Protein AF-A0A3D0GNV5-F1 (afdb_monomer)

Foldseek 3Di:
DVVVVVVVVVVVVVCVVVVPVDDDDDPVDDDDDDADEADAADPPDPVSVRYHDNVRVVVVVVVCVVVPHDDDDPVVD

Secondary structure (DSSP, 8-state):
-HHHHHHHHHHHHHHHHH-TTSPPP-TTSPP-----EES---TT-TTGGGEE-HHHHHHHHHHHHHTTPPP--GGG-

Solvent-accessible surface area (backbone atoms only — not comparable to full-atom values): 5069 Å² total; per-residue (Å²): 111,69,67,59,52,54,49,51,52,51,51,52,51,48,49,65,74,66,38,82,85,59,82,79,82,64,85,93,52,89,82,88,82,87,83,81,40,80,35,71,75,52,89,90,48,91,59,37,93,51,36,38,36,56,71,60,48,51,54,51,52,49,50,40,64,73,68,76,54,81,88,77,58,81,94,76,110

pLDDT: mean 95.23, std 2.96, range [81.56, 98.5]

Radius of gyration: 20.29 Å; Cα contacts (8 Å, |Δi|>4): 34; chains: 1; bounding box: 50×48×36 Å

Mean predicted aligned error: 5.12 Å

Sequence (77 aa):
MIWWFLLGLAVIALSWRYQWWRQSVGYEHPRILMYHMVSDHRPGAKFNKLRVPQAEFERQIEYLATHGWRFAHVSEL

Structure (mmCIF, N/CA/C/O backbone):
data_AF-A0A3D0GNV5-F1
#
_entry.id   AF-A0A3D0GNV5-F1
#
loop_
_atom_site.group_PDB
_atom_site.id
_atom_site.type_symbol
_atom_site.label_atom_id
_atom_site.label_alt_id
_atom_site.label_comp_id
_atom_site.label_asym_id
_atom_site.label_entity_id
_atom_site.label_seq_id
_atom_site.pdbx_PDB_ins_code
_atom_site.Cartn_x
_atom_site.Cartn_y
_atom_site.Cartn_z
_atom_site.occupancy
_atom_site.B_iso_or_equiv
_atom_site.auth_seq_id
_atom_site.auth_comp_id
_atom_site.auth_asym_id
_atom_site.auth_atom_id
_atom_site.pdbx_PDB_model_num
ATOM 1 N N . MET A 1 1 ? 32.768 30.005 0.515 1.00 81.56 1 MET A N 1
ATOM 2 C CA . MET A 1 1 ? 33.163 28.579 0.625 1.00 81.56 1 MET A CA 1
ATOM 3 C C . MET A 1 1 ? 32.199 27.790 1.508 1.00 81.56 1 MET A C 1
ATOM 5 O O . MET A 1 1 ? 31.653 26.812 1.022 1.00 81.56 1 MET A O 1
ATOM 9 N N . ILE A 1 2 ? 31.902 28.234 2.737 1.00 94.31 2 ILE A N 1
ATOM 10 C CA . ILE A 1 2 ? 30.981 27.515 3.643 1.00 94.31 2 ILE A CA 1
ATOM 11 C C . ILE A 1 2 ? 29.547 27.362 3.104 1.00 94.31 2 ILE A C 1
ATOM 13 O O . ILE A 1 2 ? 28.967 26.290 3.206 1.00 94.31 2 ILE A O 1
ATOM 17 N N . TRP A 1 3 ? 29.004 28.381 2.432 1.00 95.06 3 TRP A N 1
ATOM 18 C CA . TRP A 1 3 ? 27.665 28.312 1.830 1.00 95.06 3 TRP A CA 1
ATOM 19 C C . TRP A 1 3 ? 27.550 27.269 0.716 1.00 95.06 3 TRP A C 1
ATOM 21 O O . TRP A 1 3 ? 26.559 26.553 0.646 1.00 95.06 3 TRP A O 1
ATOM 31 N N . TRP A 1 4 ? 28.589 27.130 -0.110 1.00 96.75 4 TRP A N 1
ATOM 32 C CA . TRP A 1 4 ? 28.650 26.096 -1.146 1.00 96.75 4 TRP A CA 1
ATOM 33 C C . TRP A 1 4 ? 28.723 24.696 -0.548 1.00 96.75 4 TRP A C 1
ATOM 35 O O . TRP A 1 4 ? 28.084 23.778 -1.051 1.00 96.75 4 TRP A O 1
ATOM 45 N N . PHE A 1 5 ? 29.455 24.546 0.556 1.00 97.06 5 PHE A N 1
ATOM 46 C CA . PHE A 1 5 ? 29.514 23.290 1.291 1.00 97.06 5 PHE A CA 1
ATOM 47 C C . PHE A 1 5 ? 28.147 22.915 1.881 1.00 97.06 5 PHE A C 1
ATOM 49 O O . PHE A 1 5 ? 27.678 21.797 1.683 1.00 97.06 5 PHE A O 1
ATOM 56 N N . LEU A 1 6 ? 27.463 23.863 2.530 1.00 97.75 6 LEU A N 1
ATOM 57 C CA . LEU A 1 6 ? 26.116 23.6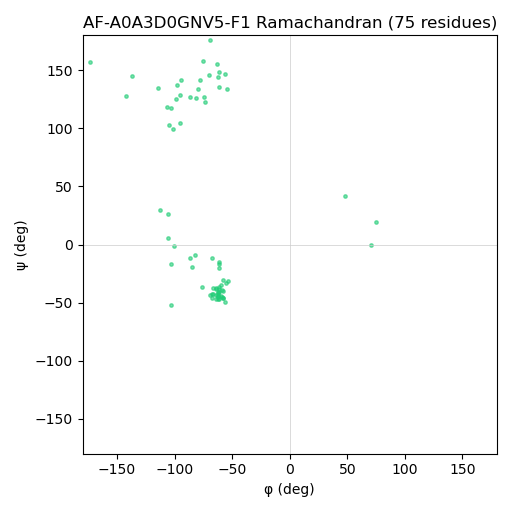51 3.068 1.00 97.75 6 LEU A CA 1
ATOM 58 C C . LEU A 1 6 ? 25.095 23.334 1.968 1.00 97.75 6 LEU A C 1
ATOM 60 O O . LEU A 1 6 ? 24.273 22.436 2.139 1.00 97.75 6 LEU A O 1
ATOM 64 N N .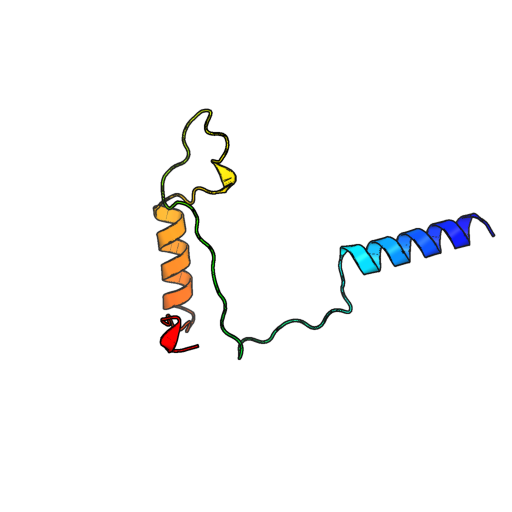 LEU A 1 7 ? 25.176 24.019 0.825 1.00 97.62 7 LEU A N 1
ATOM 65 C CA . LEU A 1 7 ? 24.333 23.728 -0.333 1.00 97.62 7 LEU A CA 1
ATOM 66 C C . LEU A 1 7 ? 24.591 22.314 -0.870 1.00 97.62 7 LEU A C 1
ATOM 68 O O . LEU A 1 7 ? 23.642 21.578 -1.122 1.00 97.62 7 LEU A O 1
ATOM 72 N N . GLY A 1 8 ? 25.858 21.911 -0.993 1.00 97.38 8 GLY A N 1
ATOM 73 C CA . GLY A 1 8 ? 26.227 20.557 -1.405 1.00 97.38 8 GLY A CA 1
ATOM 74 C C . GLY A 1 8 ? 25.658 19.491 -0.466 1.00 97.38 8 GLY A C 1
ATOM 75 O O . GLY A 1 8 ? 25.049 18.527 -0.929 1.00 97.38 8 GLY A O 1
ATOM 76 N N . LEU A 1 9 ? 25.766 19.699 0.850 1.00 97.81 9 LEU A N 1
ATOM 77 C CA . LEU A 1 9 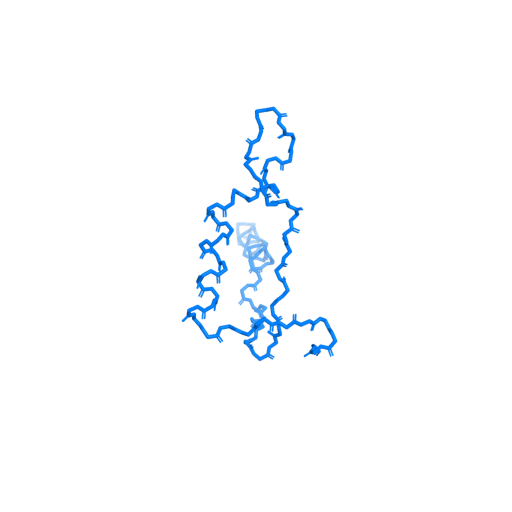? 25.165 18.806 1.845 1.00 97.81 9 LEU A CA 1
ATOM 78 C C . LEU A 1 9 ? 23.639 18.750 1.731 1.00 97.81 9 LEU A C 1
ATOM 80 O O . LEU A 1 9 ? 23.067 17.663 1.802 1.00 97.81 9 LEU A O 1
ATOM 84 N N . ALA A 1 10 ? 22.977 19.888 1.513 1.00 97.50 10 ALA A N 1
ATOM 85 C CA . ALA A 1 10 ? 21.532 19.930 1.319 1.00 97.50 10 ALA A CA 1
ATOM 86 C C . ALA A 1 10 ? 21.105 19.140 0.071 1.00 97.50 10 ALA A C 1
ATOM 88 O O . ALA A 1 10 ? 20.166 18.350 0.136 1.00 97.50 10 ALA A O 1
ATOM 89 N N . VAL A 1 11 ? 21.822 19.284 -1.048 1.00 97.12 11 VAL A N 1
ATOM 90 C CA . VAL A 1 11 ? 21.544 18.535 -2.284 1.00 97.12 11 VAL A CA 1
ATOM 91 C C . VAL A 1 11 ? 21.746 17.034 -2.082 1.00 97.12 11 VAL A C 1
ATOM 93 O O . VAL A 1 11 ? 20.896 16.249 -2.499 1.00 97.12 11 VAL A O 1
ATOM 96 N N . ILE A 1 12 ? 22.823 16.620 -1.407 1.00 97.06 12 ILE A N 1
ATOM 97 C CA . ILE A 1 12 ? 23.064 15.204 -1.089 1.00 97.06 12 ILE A CA 1
ATOM 98 C C . ILE A 1 12 ? 21.944 14.660 -0.193 1.00 97.06 12 ILE A C 1
ATOM 100 O O . ILE A 1 12 ? 21.403 13.591 -0.474 1.00 97.06 12 ILE A O 1
ATOM 104 N N . ALA A 1 13 ? 21.542 15.406 0.840 1.00 97.44 13 ALA A N 1
ATOM 105 C CA . ALA A 1 13 ? 20.455 15.014 1.733 1.00 97.44 13 ALA A CA 1
ATOM 106 C C . ALA A 1 13 ? 19.117 14.869 0.988 1.00 97.44 13 ALA A C 1
ATOM 108 O O . ALA A 1 13 ? 18.385 13.906 1.216 1.00 97.44 13 ALA A O 1
ATOM 109 N N . LEU A 1 14 ? 18.811 15.779 0.059 1.00 97.31 14 LEU A N 1
ATOM 110 C CA . LEU A 1 14 ? 17.614 15.702 -0.781 1.00 97.31 14 LEU A CA 1
ATOM 111 C C . LEU A 1 14 ? 17.676 14.514 -1.751 1.00 97.31 14 LEU A C 1
ATOM 113 O O . LEU A 1 14 ? 16.722 13.739 -1.827 1.00 97.31 14 LEU A O 1
ATOM 117 N N . SER A 1 15 ? 18.808 14.320 -2.430 1.00 96.50 15 SER A N 1
ATOM 118 C CA . SER A 1 15 ? 19.030 13.180 -3.327 1.00 96.50 15 SER A CA 1
ATOM 119 C C . SER A 1 15 ? 18.864 11.847 -2.589 1.00 96.50 15 SER A C 1
ATOM 121 O O . SER A 1 15 ? 18.220 10.929 -3.098 1.00 96.50 15 SER A O 1
ATOM 123 N N . TRP A 1 16 ? 19.348 11.749 -1.346 1.00 96.12 16 TRP A N 1
ATOM 124 C CA . TRP A 1 16 ? 19.143 10.568 -0.503 1.00 96.12 16 TRP A CA 1
ATOM 125 C C . TRP A 1 16 ? 17.684 10.423 -0.053 1.00 96.12 16 TRP A C 1
ATOM 127 O O . TRP A 1 16 ? 17.134 9.324 -0.086 1.00 96.12 16 TRP A O 1
ATOM 137 N N . ARG A 1 17 ? 17.024 11.508 0.370 1.00 95.81 17 ARG A N 1
ATOM 138 C CA . ARG A 1 17 ? 15.645 11.474 0.888 1.00 95.81 17 ARG A CA 1
ATOM 139 C C . ARG A 1 17 ? 14.623 11.039 -0.158 1.00 95.81 17 ARG A C 1
ATOM 141 O O . ARG A 1 17 ? 13.644 10.378 0.202 1.00 95.81 17 ARG A O 1
ATOM 148 N N . TYR A 1 18 ? 14.817 11.459 -1.405 1.00 94.69 18 TYR A N 1
ATOM 149 C CA . TYR A 1 18 ? 13.877 11.207 -2.497 1.00 94.69 18 TYR A CA 1
ATOM 150 C C . TYR A 1 18 ? 14.328 10.096 -3.441 1.00 94.69 18 TYR A C 1
ATOM 152 O O . TYR A 1 18 ? 13.493 9.567 -4.164 1.00 94.69 18 TYR A O 1
ATOM 160 N N . GLN A 1 19 ? 15.611 9.717 -3.408 1.00 94.88 19 GLN A N 1
ATOM 161 C CA . GLN A 1 19 ? 16.176 8.609 -4.184 1.00 94.88 19 GLN A CA 1
ATOM 162 C C . GLN A 1 19 ? 15.761 8.647 -5.660 1.00 94.88 19 GLN A C 1
ATOM 164 O O . GLN A 1 19 ? 15.450 7.612 -6.237 1.00 94.88 19 GLN A O 1
ATOM 169 N N . TRP A 1 20 ? 15.757 9.827 -6.295 1.00 92.88 20 TRP A N 1
ATOM 170 C CA . TRP A 1 20 ? 15.317 9.977 -7.694 1.00 92.88 20 TRP A CA 1
ATOM 171 C C . TRP A 1 20 ? 16.161 9.168 -8.694 1.00 92.88 20 TRP A C 1
ATOM 173 O O . TRP A 1 20 ? 15.767 8.989 -9.839 1.00 92.88 20 TRP A O 1
ATOM 183 N N . TRP A 1 21 ? 17.336 8.699 -8.266 1.00 92.62 21 TRP A N 1
ATOM 184 C CA . TRP A 1 21 ? 18.259 7.862 -9.030 1.00 92.62 21 TRP A CA 1
ATOM 185 C C . TRP A 1 21 ? 17.936 6.368 -8.905 1.00 92.62 21 TRP A C 1
ATOM 187 O O . TRP A 1 21 ? 18.497 5.554 -9.637 1.00 92.62 2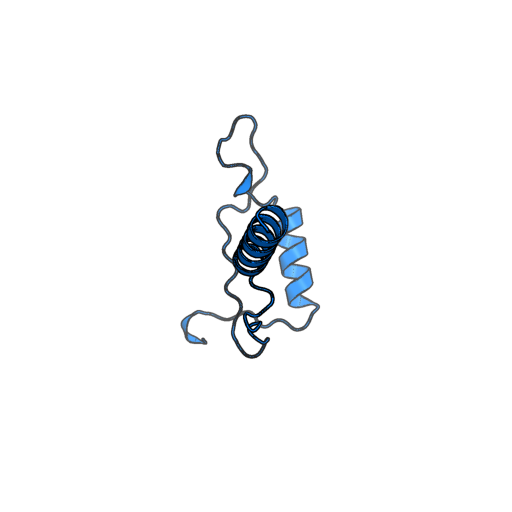1 TRP A O 1
ATOM 197 N N . ARG A 1 22 ? 17.060 5.981 -7.969 1.00 92.94 22 ARG A N 1
ATOM 198 C CA . ARG A 1 22 ? 16.654 4.592 -7.777 1.00 92.94 22 ARG A CA 1
ATOM 199 C C . ARG A 1 22 ? 15.700 4.194 -8.897 1.00 92.94 22 ARG A C 1
ATOM 201 O O . ARG A 1 22 ? 14.694 4.857 -9.131 1.00 92.94 22 ARG A O 1
ATOM 208 N N . GLN A 1 23 ? 16.015 3.090 -9.567 1.00 91.31 23 GLN A N 1
ATOM 209 C CA . GLN A 1 23 ? 15.169 2.550 -10.625 1.00 91.31 23 GLN A CA 1
ATOM 210 C C . GLN A 1 23 ? 13.790 2.179 -10.069 1.00 91.31 23 GLN A C 1
ATOM 212 O O . GLN A 1 23 ? 13.677 1.579 -8.994 1.00 91.31 23 GLN A O 1
ATOM 217 N N . SER A 1 24 ? 12.740 2.549 -10.801 1.00 91.12 24 SER A N 1
ATOM 218 C CA . SER A 1 24 ? 11.389 2.074 -10.525 1.00 91.12 24 SER A CA 1
ATOM 219 C C . SER A 1 24 ? 11.281 0.592 -10.882 1.00 91.12 24 SER A C 1
ATOM 221 O O . SER A 1 24 ? 11.910 0.111 -11.821 1.00 91.12 24 SER A O 1
ATOM 223 N N . VAL A 1 25 ? 10.477 -0.143 -10.117 1.00 92.12 25 VAL A N 1
ATOM 224 C CA . VAL A 1 25 ? 10.167 -1.542 -10.426 1.00 92.12 25 VAL A CA 1
ATOM 225 C C . VAL A 1 25 ? 9.063 -1.547 -11.477 1.00 92.12 25 VAL A C 1
ATOM 227 O O . VAL A 1 25 ? 8.017 -0.930 -11.254 1.00 92.12 25 VAL A O 1
ATOM 230 N N . GLY A 1 26 ? 9.264 -2.228 -12.603 1.00 93.50 26 GLY A N 1
ATOM 231 C CA . GLY A 1 26 ? 8.251 -2.322 -13.651 1.00 93.50 26 GLY A CA 1
ATOM 232 C C . GLY A 1 26 ? 7.042 -3.171 -13.242 1.00 93.50 26 GLY A C 1
ATOM 233 O O . GLY A 1 26 ? 6.966 -3.694 -12.121 1.00 93.50 26 GLY A O 1
ATOM 234 N N . TYR A 1 27 ? 6.040 -3.227 -14.118 1.00 92.19 27 TYR A N 1
ATOM 235 C CA . TYR A 1 27 ? 4.767 -3.922 -13.874 1.00 92.19 27 TYR A CA 1
ATOM 236 C C . TYR A 1 27 ? 4.833 -5.430 -14.143 1.00 92.19 27 TYR A C 1
ATOM 238 O O . TYR A 1 27 ? 3.922 -6.156 -13.764 1.00 92.19 27 TYR A O 1
ATOM 246 N N . GLU A 1 28 ? 5.928 -5.905 -14.730 1.00 91.06 28 GLU A N 1
ATOM 247 C CA . GLU A 1 28 ? 6.276 -7.320 -14.862 1.00 91.06 28 GLU A CA 1
ATOM 248 C C . GLU A 1 28 ? 6.457 -8.019 -13.505 1.00 91.06 28 GLU A C 1
ATOM 250 O O . GLU A 1 28 ? 6.347 -9.239 -13.414 1.00 91.06 28 GLU A O 1
ATOM 255 N N . HIS A 1 29 ? 6.692 -7.251 -12.438 1.00 93.38 29 HIS A N 1
ATOM 256 C CA . HIS A 1 29 ? 6.790 -7.762 -11.077 1.00 93.38 29 HIS A CA 1
ATOM 257 C C . HIS A 1 29 ? 5.472 -7.584 -10.308 1.00 93.38 29 HIS A C 1
ATOM 259 O O . HIS A 1 29 ? 4.890 -6.489 -10.335 1.00 93.38 29 HIS A O 1
ATOM 265 N N . P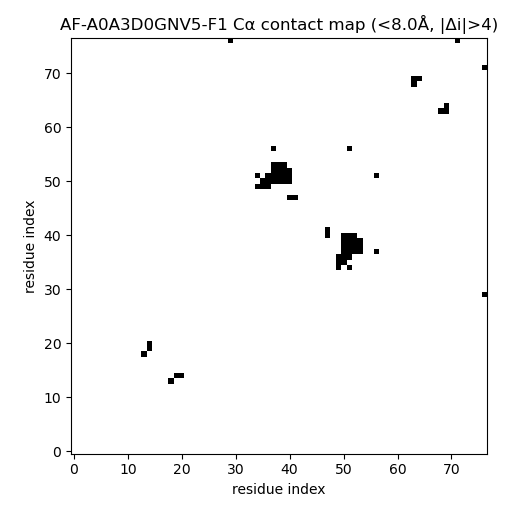RO A 1 30 ? 5.029 -8.600 -9.540 1.00 94.44 30 PRO A N 1
ATOM 266 C CA . PRO A 1 30 ? 3.774 -8.538 -8.801 1.00 94.44 30 PRO A CA 1
ATOM 267 C C . PRO A 1 30 ? 3.768 -7.414 -7.758 1.00 94.44 30 PRO A C 1
ATOM 269 O O . PRO A 1 30 ? 4.793 -7.063 -7.165 1.00 94.44 30 PRO A O 1
ATOM 272 N N . ARG A 1 31 ? 2.584 -6.843 -7.511 1.00 94.88 31 ARG A N 1
ATOM 273 C CA . ARG A 1 31 ? 2.356 -5.840 -6.463 1.00 94.88 31 ARG A CA 1
ATOM 274 C C . ARG A 1 31 ? 1.668 -6.497 -5.276 1.00 94.88 31 ARG A C 1
ATOM 276 O O . ARG A 1 31 ? 0.544 -6.970 -5.393 1.00 94.88 31 ARG A O 1
ATOM 283 N N . ILE A 1 32 ? 2.339 -6.496 -4.129 1.00 95.19 32 ILE A N 1
ATOM 284 C CA . ILE A 1 32 ? 1.790 -7.028 -2.881 1.00 95.19 32 ILE A CA 1
ATOM 285 C C . ILE A 1 32 ? 1.187 -5.861 -2.099 1.00 95.19 32 ILE A C 1
ATOM 287 O O . ILE A 1 32 ? 1.910 -5.037 -1.538 1.00 95.19 32 ILE A O 1
ATOM 291 N N . LEU A 1 33 ? -0.144 -5.767 -2.093 1.00 95.56 33 LEU A N 1
ATOM 292 C CA . LEU A 1 33 ? -0.876 -4.756 -1.331 1.00 95.56 33 LEU A CA 1
ATOM 293 C C . LEU A 1 33 ? -1.124 -5.263 0.093 1.00 95.56 33 LEU A C 1
ATOM 295 O O . LEU A 1 33 ? -1.664 -6.350 0.287 1.00 95.56 33 LEU A O 1
ATOM 299 N N . MET A 1 34 ? -0.735 -4.473 1.094 1.00 96.44 34 MET A N 1
ATOM 300 C CA . MET A 1 34 ? -0.852 -4.847 2.504 1.00 96.44 34 MET A CA 1
ATOM 301 C C . MET A 1 34 ? -2.003 -4.097 3.175 1.00 96.44 34 MET A C 1
ATOM 303 O O . MET A 1 34 ? -1.871 -2.932 3.555 1.00 96.44 34 MET A O 1
ATOM 307 N N . TYR A 1 35 ? -3.117 -4.794 3.372 1.00 97.06 35 TYR A N 1
ATOM 308 C CA . TYR A 1 35 ? -4.241 -4.313 4.170 1.00 97.06 35 TYR A CA 1
ATOM 309 C C . TYR A 1 35 ? -4.126 -4.818 5.605 1.00 97.06 35 TYR A C 1
ATOM 311 O O . TYR A 1 35 ? -3.736 -5.958 5.840 1.00 97.06 35 TYR A O 1
ATOM 319 N N . HIS A 1 36 ? -4.483 -3.968 6.568 1.00 96.50 36 HIS A N 1
ATOM 320 C CA . HIS A 1 36 ? -4.493 -4.350 7.983 1.00 96.50 36 HIS A CA 1
ATOM 321 C C . HIS A 1 36 ? -5.916 -4.604 8.474 1.00 96.50 36 HIS A C 1
ATOM 323 O O . HIS A 1 36 ? -6.195 -5.640 9.068 1.00 96.50 36 HIS A O 1
ATOM 329 N N . MET A 1 37 ? -6.821 -3.648 8.253 1.00 96.62 37 MET A N 1
ATOM 330 C CA . MET A 1 37 ? -8.212 -3.737 8.689 1.00 96.62 37 MET A CA 1
ATOM 331 C C . MET A 1 37 ? -9.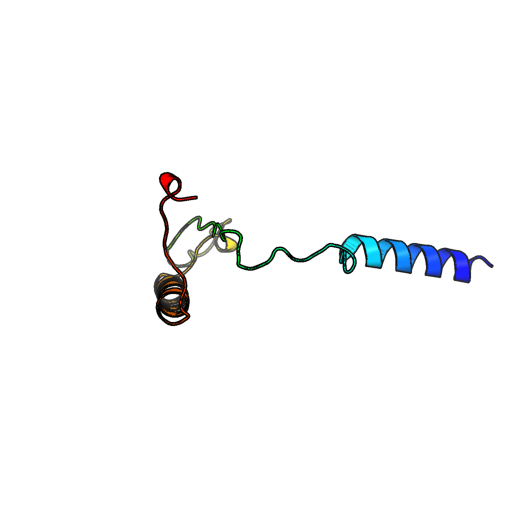125 -3.123 7.629 1.00 96.62 37 MET A C 1
ATOM 333 O O . MET A 1 37 ? -8.927 -1.968 7.257 1.00 96.62 37 MET A O 1
ATOM 337 N N . VAL A 1 38 ? -10.149 -3.862 7.200 1.00 97.06 38 VAL A N 1
ATOM 338 C CA . VAL A 1 38 ? -11.256 -3.332 6.390 1.00 97.06 38 VAL A CA 1
ATOM 339 C C . VAL A 1 38 ? -12.446 -3.123 7.320 1.00 97.06 38 VAL A C 1
ATOM 341 O O . VAL A 1 38 ? -13.084 -4.075 7.760 1.00 97.06 38 VAL A O 1
ATOM 344 N N . SER A 1 39 ? -12.645 -1.880 7.745 1.00 96.00 39 SER A N 1
ATOM 345 C CA . SER A 1 39 ? -13.646 -1.474 8.735 1.00 96.00 39 SER A CA 1
ATOM 346 C C . SER A 1 39 ? -13.674 0.045 8.848 1.00 96.00 39 SER A C 1
ATOM 348 O O . SER A 1 39 ? -12.636 0.681 8.654 1.00 96.00 39 SER A O 1
ATOM 350 N N . ASP A 1 40 ? -14.784 0.610 9.309 1.00 96.25 40 ASP A N 1
ATOM 351 C CA . ASP A 1 40 ? -14.854 2.042 9.593 1.00 96.25 40 ASP A CA 1
ATOM 352 C C . ASP A 1 40 ? -13.897 2.488 10.705 1.00 96.25 40 ASP A C 1
ATOM 354 O O . ASP A 1 40 ? -13.498 1.732 11.604 1.00 96.25 40 ASP A O 1
ATOM 358 N N . HIS A 1 41 ? -13.541 3.769 10.646 1.00 95.75 41 HIS A N 1
ATOM 359 C CA . HIS A 1 41 ? -12.786 4.430 11.698 1.00 95.75 41 HI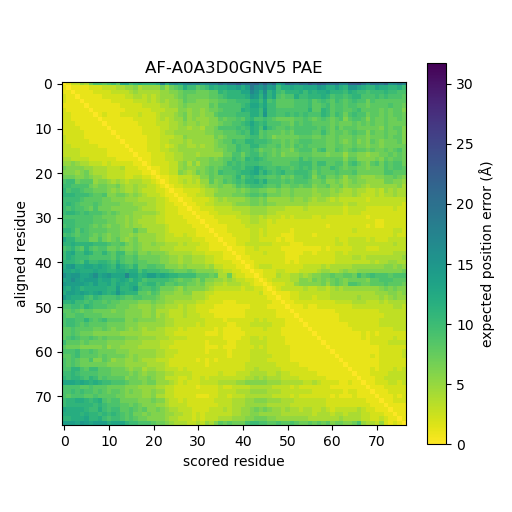S A CA 1
ATOM 360 C C . HIS A 1 41 ? -13.572 4.451 13.010 1.00 95.75 41 HIS A C 1
ATOM 362 O O . HIS A 1 41 ? -14.787 4.632 13.032 1.00 95.75 41 HIS A O 1
ATOM 368 N N . ARG A 1 42 ? -12.858 4.313 14.131 1.00 94.50 42 ARG A N 1
ATOM 369 C CA . ARG A 1 42 ? -13.451 4.331 15.474 1.00 94.50 42 ARG A CA 1
ATOM 370 C C . ARG A 1 42 ? -12.969 5.550 16.259 1.00 94.50 42 ARG A C 1
ATOM 372 O O . ARG A 1 42 ? -11.760 5.799 16.273 1.00 94.50 42 ARG A O 1
ATOM 379 N N . PRO A 1 43 ? -13.844 6.294 16.954 1.00 93.56 43 PRO A N 1
ATOM 380 C CA . PRO A 1 43 ? -13.418 7.404 17.804 1.00 93.56 43 PRO A CA 1
ATOM 381 C C . PRO A 1 43 ? -12.362 6.959 18.826 1.00 93.56 43 PRO A C 1
ATOM 383 O O . PRO A 1 43 ? -12.487 5.900 19.436 1.00 93.56 43 PRO A O 1
ATOM 386 N N . GLY A 1 44 ? -11.287 7.736 18.977 1.00 92.00 44 GLY A N 1
ATOM 387 C CA . GLY A 1 44 ? -10.214 7.459 19.943 1.00 92.00 44 GLY A CA 1
ATOM 388 C C . GLY A 1 44 ? -9.305 6.262 19.622 1.00 92.00 44 GLY A C 1
ATOM 389 O O . GLY A 1 44 ? -8.366 5.995 20.371 1.00 92.00 44 GLY A O 1
ATOM 390 N N . ALA A 1 45 ? -9.520 5.539 18.518 1.00 91.44 45 ALA A N 1
ATOM 391 C CA . ALA A 1 45 ? -8.672 4.403 18.176 1.00 91.44 45 ALA A CA 1
ATOM 392 C C . ALA A 1 45 ? -7.290 4.847 17.665 1.00 91.44 45 ALA A C 1
ATOM 394 O O . ALA A 1 45 ? -7.164 5.517 16.638 1.00 91.44 45 ALA A O 1
ATOM 395 N N . LYS A 1 46 ? -6.234 4.370 18.339 1.00 89.56 46 LYS A N 1
ATOM 396 C CA . LYS A 1 46 ? -4.819 4.645 18.016 1.00 89.56 46 LYS A CA 1
ATOM 397 C C . LYS A 1 46 ? -4.439 4.323 16.562 1.00 89.56 46 LYS A C 1
ATOM 399 O O . LYS A 1 46 ? -3.579 4.985 15.989 1.00 89.56 46 LYS A O 1
ATOM 404 N N . PHE A 1 47 ? -5.085 3.322 15.962 1.00 91.69 47 PHE A N 1
ATOM 405 C CA . PHE A 1 47 ? -4.720 2.773 14.652 1.00 91.69 47 PHE A CA 1
ATOM 406 C C . PHE A 1 47 ? -5.752 3.040 13.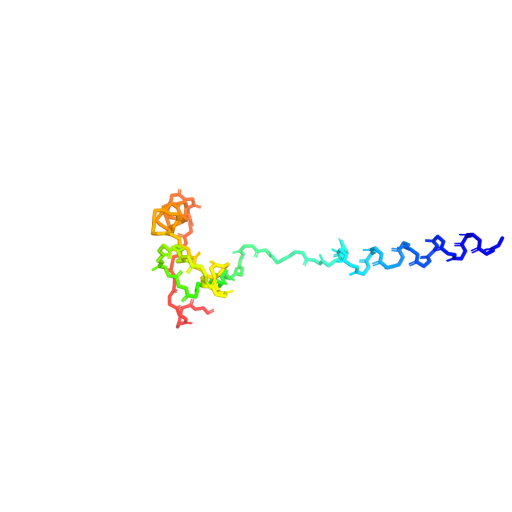555 1.00 91.69 47 PHE A C 1
ATOM 408 O O . PHE A 1 47 ? -5.859 2.259 12.614 1.00 91.69 47 PHE A O 1
ATOM 415 N N . ASN A 1 48 ? -6.498 4.146 13.634 1.00 92.69 48 ASN A N 1
ATOM 416 C CA . ASN A 1 48 ? -7.417 4.520 12.553 1.00 92.69 48 ASN A CA 1
ATOM 417 C C . ASN A 1 48 ? -6.721 4.637 11.193 1.00 92.69 48 ASN A C 1
ATOM 419 O O . ASN A 1 48 ? -7.293 4.229 10.200 1.00 92.69 48 ASN A O 1
ATOM 423 N N . LYS A 1 49 ? -5.451 5.058 11.149 1.00 91.50 49 LYS A N 1
ATOM 424 C CA . LYS A 1 49 ? -4.666 5.124 9.902 1.00 91.50 49 LYS A CA 1
ATOM 425 C C . LYS A 1 49 ? -4.469 3.772 9.196 1.00 91.50 49 LYS A C 1
ATOM 427 O O . LYS A 1 49 ? -4.059 3.757 8.045 1.00 91.50 49 LYS A O 1
ATOM 432 N N . LEU A 1 50 ? -4.698 2.656 9.892 1.00 95.50 50 LEU A N 1
ATOM 433 C CA . LEU A 1 50 ? -4.581 1.297 9.351 1.00 95.50 50 LEU A CA 1
ATOM 434 C C . LEU A 1 50 ? -5.946 0.689 8.990 1.00 95.50 50 LEU A C 1
ATOM 436 O O . LEU A 1 50 ? -6.006 -0.458 8.546 1.00 95.50 50 LEU A O 1
ATOM 440 N N . ARG A 1 51 ? -7.039 1.423 9.224 1.00 96.81 51 ARG A N 1
ATOM 441 C CA . ARG A 1 51 ? -8.393 1.010 8.868 1.00 96.81 51 ARG A CA 1
ATOM 442 C C . ARG A 1 51 ? -8.753 1.616 7.522 1.00 96.81 51 ARG A C 1
ATOM 444 O O . ARG A 1 51 ? -8.613 2.816 7.323 1.00 96.81 51 ARG A O 1
ATOM 451 N N . VAL A 1 52 ? -9.224 0.776 6.617 1.00 97.50 52 VAL A N 1
ATOM 452 C CA . VAL A 1 52 ? -9.794 1.190 5.340 1.00 97.50 52 VAL A CA 1
ATOM 453 C C . VAL A 1 52 ? -11.306 0.996 5.447 1.00 97.50 52 VAL A C 1
ATOM 455 O O . VAL A 1 52 ? -11.735 -0.136 5.682 1.00 97.50 52 VAL A O 1
ATOM 458 N N . PRO A 1 53 ? -12.123 2.058 5.327 1.00 97.50 53 PRO A N 1
ATOM 459 C CA . PRO A 1 53 ? -13.575 1.918 5.267 1.00 97.50 53 PRO A CA 1
ATOM 460 C C . PRO A 1 53 ? -13.994 0.984 4.129 1.00 97.50 53 PRO A C 1
ATOM 462 O O . PRO A 1 53 ? -13.350 0.962 3.080 1.00 97.50 53 PRO A O 1
ATOM 465 N N . GLN A 1 54 ? -15.083 0.239 4.317 1.00 97.56 54 GLN A N 1
ATOM 466 C CA . GLN A 1 54 ? -15.504 -0.789 3.359 1.00 97.56 54 GLN A CA 1
ATOM 467 C C . GLN A 1 54 ? -15.734 -0.222 1.950 1.00 97.56 54 GLN A C 1
ATOM 469 O O . GLN A 1 54 ? -15.193 -0.761 0.992 1.00 97.56 54 GLN A O 1
ATOM 474 N N . ALA A 1 55 ? -16.443 0.904 1.834 1.00 97.81 55 ALA A N 1
ATOM 475 C CA . ALA A 1 55 ? -16.711 1.541 0.542 1.00 97.81 55 ALA A CA 1
ATOM 476 C C . ALA A 1 55 ? -15.424 1.935 -0.209 1.00 97.81 55 ALA A C 1
ATOM 478 O O . ALA A 1 55 ? -15.345 1.841 -1.431 1.00 97.81 55 ALA A O 1
ATOM 479 N N . GLU A 1 56 ? -14.386 2.349 0.521 1.00 98.00 56 GLU A N 1
ATOM 480 C CA . GLU A 1 56 ? -13.102 2.704 -0.083 1.00 98.00 56 GLU A CA 1
ATOM 481 C C . GLU A 1 56 ? -12.313 1.455 -0.494 1.00 98.00 56 GLU A C 1
ATOM 483 O O . GLU A 1 56 ? -11.671 1.452 -1.542 1.00 98.00 56 GLU A O 1
ATOM 488 N N . PHE A 1 57 ? -12.394 0.375 0.287 1.00 98.31 57 PHE A N 1
ATOM 489 C CA . PHE A 1 57 ? -11.825 -0.912 -0.103 1.00 98.31 57 PHE A CA 1
ATOM 490 C C . PHE A 1 57 ? -12.488 -1.453 -1.379 1.00 98.31 57 PHE A C 1
ATOM 492 O O . PHE A 1 57 ? -11.787 -1.818 -2.318 1.00 98.31 57 PHE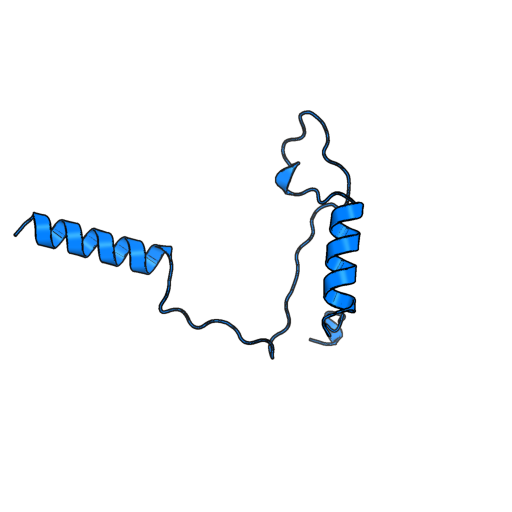 A O 1
ATOM 499 N N . GLU A 1 58 ? -13.820 -1.435 -1.458 1.00 98.38 58 GLU A N 1
ATOM 500 C CA . GLU A 1 58 ? -14.574 -1.862 -2.645 1.00 98.38 58 GLU A CA 1
ATOM 501 C C . GLU A 1 58 ? -14.169 -1.060 -3.886 1.00 98.38 58 GLU A C 1
ATOM 503 O O . GLU A 1 58 ? -13.833 -1.651 -4.912 1.00 98.38 58 GLU A O 1
ATOM 508 N N . ARG A 1 59 ? -14.069 0.269 -3.766 1.00 98.50 59 ARG A N 1
ATOM 509 C CA . ARG A 1 59 ? -13.604 1.149 -4.848 1.00 98.50 59 ARG A CA 1
ATOM 510 C C . ARG A 1 59 ? -12.188 0.803 -5.326 1.00 98.50 59 ARG A C 1
ATOM 512 O O . ARG A 1 59 ? -11.896 0.873 -6.519 1.00 98.50 59 ARG A O 1
ATOM 519 N N . GLN A 1 60 ? -11.287 0.444 -4.409 1.00 98.19 60 GLN A N 1
ATOM 520 C CA . GLN A 1 60 ? -9.920 0.034 -4.750 1.00 98.19 60 GLN A CA 1
ATOM 521 C C . GLN A 1 60 ? -9.899 -1.302 -5.498 1.00 98.19 60 GLN A C 1
ATOM 523 O O . GLN A 1 60 ? -9.185 -1.430 -6.492 1.00 98.19 60 GLN A O 1
ATOM 528 N N . ILE A 1 61 ? -10.696 -2.280 -5.060 1.00 97.94 61 ILE A N 1
ATOM 529 C CA . ILE A 1 61 ? -10.810 -3.576 -5.738 1.00 97.94 61 ILE A CA 1
ATOM 530 C C . ILE A 1 61 ? -11.452 -3.418 -7.120 1.00 97.94 61 ILE A C 1
ATOM 532 O O . ILE A 1 61 ? -10.944 -3.985 -8.086 1.00 97.94 61 ILE A O 1
ATOM 536 N N . GLU A 1 62 ? -12.503 -2.607 -7.243 1.00 98.31 62 GLU A N 1
ATOM 537 C CA . GLU A 1 62 ? -13.150 -2.299 -8.523 1.00 98.31 62 GLU A CA 1
ATOM 538 C C . GLU A 1 62 ? -12.175 -1.647 -9.508 1.00 98.31 62 GLU A C 1
ATOM 540 O O . GLU A 1 62 ? -12.102 -2.046 -10.672 1.00 98.31 62 GLU A O 1
ATOM 545 N N . TYR A 1 63 ? -11.367 -0.689 -9.046 1.00 98.38 63 TYR A N 1
ATOM 546 C CA . TYR A 1 63 ? -10.320 -0.092 -9.870 1.00 98.38 63 TYR A CA 1
ATOM 547 C C . TYR A 1 63 ? -9.364 -1.157 -10.419 1.00 98.38 63 TYR A C 1
ATOM 549 O O . TYR A 1 63 ? -9.118 -1.205 -11.623 1.00 98.38 63 TYR A O 1
ATOM 557 N N . LEU A 1 64 ? -8.860 -2.050 -9.562 1.00 97.56 64 LEU A N 1
ATOM 558 C CA . LEU A 1 64 ? -7.945 -3.108 -9.992 1.00 97.56 64 LEU A CA 1
ATOM 559 C C . LEU A 1 64 ? -8.614 -4.046 -11.008 1.00 97.56 64 LEU A C 1
ATOM 561 O O . LEU A 1 64 ? -8.047 -4.308 -12.069 1.00 97.56 64 LEU A O 1
ATOM 565 N N . ALA A 1 65 ? -9.842 -4.482 -10.723 1.00 97.38 65 ALA A N 1
ATOM 566 C CA . ALA A 1 65 ? -10.605 -5.373 -11.592 1.00 97.38 65 ALA A CA 1
ATOM 567 C C . ALA A 1 65 ? -10.884 -4.763 -12.979 1.00 97.38 65 ALA A C 1
ATOM 569 O O . ALA A 1 65 ? -10.843 -5.468 -13.984 1.00 97.38 65 ALA A O 1
ATOM 570 N N . THR A 1 66 ? -11.133 -3.454 -13.050 1.00 98.19 66 THR A N 1
ATOM 571 C CA . THR A 1 66 ? -11.459 -2.751 -14.304 1.00 98.19 66 THR A CA 1
ATOM 572 C C . THR A 1 66 ? -10.231 -2.314 -15.105 1.00 98.19 66 THR A C 1
ATOM 574 O O . THR A 1 66 ? -10.342 -2.088 -16.307 1.00 98.19 66 THR A O 1
ATOM 577 N N . HIS A 1 67 ? -9.051 -2.231 -14.481 1.00 97.31 67 HIS A N 1
ATOM 578 C CA . HIS A 1 67 ? -7.820 -1.727 -15.109 1.00 97.31 67 HIS A CA 1
ATOM 579 C C . HIS A 1 67 ? -6.816 -2.836 -15.460 1.00 97.31 67 HIS A C 1
ATOM 581 O O . HIS A 1 67 ? -5.612 -2.594 -15.532 1.00 97.31 67 HIS A O 1
ATOM 587 N N . GLY A 1 68 ? -7.306 -4.057 -15.691 1.00 95.62 68 GLY A N 1
ATOM 588 C CA . GLY A 1 68 ? -6.501 -5.162 -16.220 1.00 95.62 68 GLY A CA 1
ATOM 589 C C . GLY A 1 68 ? -5.532 -5.789 -15.216 1.00 95.62 68 GLY A C 1
ATOM 590 O O . GLY A 1 68 ? -4.586 -6.461 -15.625 1.00 95.62 68 GLY A O 1
ATOM 591 N N . TRP A 1 69 ? -5.747 -5.591 -13.912 1.00 96.81 69 TRP A N 1
ATOM 592 C CA . TRP A 1 69 ? -4.951 -6.272 -12.895 1.00 96.81 69 TRP A CA 1
ATOM 593 C C . TRP A 1 69 ? -5.405 -7.719 -12.719 1.00 96.81 69 TRP A C 1
ATOM 595 O O . TRP A 1 69 ? -6.597 -8.026 -12.710 1.00 96.81 69 TRP A O 1
ATOM 605 N N . ARG A 1 70 ? -4.435 -8.614 -12.519 1.00 95.25 70 ARG A N 1
ATOM 606 C CA . ARG A 1 70 ? -4.676 -10.015 -12.170 1.00 95.25 70 ARG A CA 1
ATOM 607 C C . ARG A 1 70 ? -4.509 -10.205 -10.667 1.00 95.25 70 ARG A C 1
ATOM 609 O O . ARG A 1 70 ? -3.446 -9.909 -10.124 1.00 95.25 70 ARG A O 1
ATOM 616 N N . PHE A 1 71 ? -5.532 -10.745 -10.013 1.00 96.56 71 PHE A N 1
ATOM 617 C CA . PHE A 1 71 ? -5.415 -11.241 -8.644 1.00 96.56 71 PHE A CA 1
ATOM 618 C C . PHE A 1 71 ? -4.765 -12.625 -8.670 1.00 96.56 71 PHE A C 1
ATOM 620 O O . PHE A 1 71 ? -5.125 -13.459 -9.499 1.00 96.56 71 PHE A O 1
ATOM 627 N N . ALA A 1 72 ? -3.791 -12.843 -7.792 1.00 95.25 72 ALA A N 1
ATOM 628 C CA . ALA A 1 72 ? -3.011 -14.070 -7.742 1.00 95.25 72 ALA A CA 1
ATOM 629 C C . ALA A 1 72 ? -2.826 -14.525 -6.294 1.00 95.25 72 ALA A C 1
ATOM 631 O O . ALA A 1 72 ? -2.670 -13.704 -5.385 1.00 95.25 72 ALA A O 1
ATOM 632 N N . HIS A 1 73 ? -2.807 -15.836 -6.088 1.00 95.88 73 HIS A N 1
ATOM 633 C CA . HIS A 1 73 ? -2.327 -16.446 -4.860 1.00 95.88 73 HIS A CA 1
ATOM 634 C C . HIS A 1 73 ? -0.797 -16.415 -4.810 1.00 95.88 73 HIS A C 1
ATOM 636 O O . HIS A 1 73 ? -0.123 -16.374 -5.836 1.00 95.88 73 HIS A O 1
ATOM 642 N N . VAL A 1 74 ? -0.231 -16.502 -3.604 1.00 92.69 74 VAL A N 1
ATOM 643 C CA . VAL A 1 74 ? 1.231 -16.528 -3.403 1.00 92.69 74 VAL A CA 1
ATOM 644 C C . VAL A 1 74 ? 1.900 -17.686 -4.154 1.00 92.69 74 VAL A C 1
ATOM 646 O O . VAL A 1 74 ? 3.028 -17.546 -4.598 1.00 92.69 74 VAL A O 1
ATOM 649 N N . SER A 1 75 ? 1.202 -18.808 -4.344 1.00 95.62 75 SER A N 1
ATOM 650 C CA . SER A 1 75 ? 1.683 -19.961 -5.119 1.00 95.62 75 SER A CA 1
ATOM 651 C C . SER A 1 75 ? 1.824 -19.707 -6.625 1.00 95.62 75 SER A C 1
ATOM 653 O O . SER A 1 75 ? 2.351 -20.560 -7.329 1.00 95.62 75 SER A O 1
ATOM 655 N N . GLU A 1 76 ? 1.299 -18.590 -7.130 1.00 92.69 76 GLU A N 1
ATOM 656 C CA . GLU A 1 76 ? 1.341 -18.193 -8.543 1.00 92.69 76 GLU A CA 1
ATOM 657 C C . GLU A 1 76 ? 2.342 -17.053 -8.813 1.00 92.69 76 GLU A C 1
ATOM 659 O O . GLU A 1 76 ? 2.343 -16.498 -9.917 1.00 92.69 76 GLU A O 1
ATOM 664 N N . LEU A 1 77 ? 3.112 -16.649 -7.794 1.00 85.50 77 LEU A N 1
ATOM 665 C CA . LEU A 1 77 ? 4.149 -15.614 -7.864 1.00 85.50 77 LEU A CA 1
ATOM 666 C C . LEU A 1 77 ? 5.525 -16.248 -8.075 1.00 85.50 77 LEU A C 1
ATOM 668 O O . LEU A 1 77 ? 6.301 -15.658 -8.857 1.00 85.50 77 LEU A O 1
#